Protein AF-A0A7R7WZM6-F1 (afdb_monomer_lite)

Foldseek 3Di:
DCVQPVPDDPVLVCVLCVVCVPPPPVPPPPCVLCVLLQCPPPLCCLLVVCPDPVNVVCCVVVDVVVCVVSVVSNVSSVVSVVVLVVQQDPPDDPAAADAAEAEPAEPDDPVSLQVVLVSHHQVNYDPVASSHYYDYPAYHCCCSVVVVVVVVVVVVRVVD

Secondary structure (DSSP, 8-state):
-TTT-TT--HHHHHHHHGGGTTS-GGGS--HHHHHTTSTTS-HHHHHHHHHSHHHHHHHHHH-GGGGHHHHHHHHHHHHHHHHHHHHHS--GGGPPPB--EEETT-SS-HHHHHHHHTTS-GGGB-TT-TT-EEETT--S-HHHHSHHHHHHHHHHHHT-

Sequence (160 aa):
MRFMSPHLSQPEIDGYSAPYRSLPIATKASVFRFGHIVPVTPRFALHGLRQTRMWKLLEGLCGPRHFDNLSQQARLAKRGEEVRQSWRACLGKDDPDVAVVFGEQDPLLKLYKDILVDCIHPAHIVEWAPQGIWLSGGGHYPMEEKAADISLLIEKLASQ

Organism: Aspergillus kawachii (NCBI:txid1069201)

Structure (mmCIF, N/CA/C/O backbone):
data_AF-A0A7R7WZM6-F1
#
_entry.id   AF-A0A7R7WZM6-F1
#
loop_
_atom_site.group_PDB
_atom_site.id
_atom_site.type_symbol
_atom_site.label_atom_id
_atom_site.label_alt_id
_atom_site.label_comp_id
_atom_site.label_asym_id
_atom_site.label_entity_id
_atom_site.label_seq_id
_atom_site.pdbx_PDB_ins_code
_atom_site.Cartn_x
_atom_site.Cartn_y
_atom_site.Cartn_z
_atom_site.occupancy
_atom_site.B_iso_or_equiv
_atom_site.auth_seq_id
_atom_site.auth_comp_id
_atom_site.auth_asym_id
_atom_site.auth_atom_id
_atom_site.pdbx_PDB_model_num
ATOM 1 N N . MET A 1 1 ? 7.248 12.844 3.839 1.00 64.31 1 MET A N 1
ATOM 2 C CA . MET A 1 1 ? 6.242 13.300 4.816 1.00 64.31 1 MET A CA 1
ATOM 3 C C . MET A 1 1 ? 5.651 14.632 4.392 1.00 64.31 1 MET A C 1
ATOM 5 O O . MET A 1 1 ? 4.629 14.547 3.740 1.00 64.31 1 MET A O 1
ATOM 9 N N . ARG A 1 2 ? 6.303 15.798 4.552 1.00 66.00 2 ARG A N 1
ATOM 10 C CA . ARG A 1 2 ? 5.713 17.111 4.173 1.00 66.00 2 ARG A CA 1
ATOM 11 C C . ARG A 1 2 ? 5.063 17.214 2.786 1.00 66.00 2 ARG A C 1
ATOM 13 O O . ARG A 1 2 ? 4.045 17.870 2.660 1.00 66.00 2 ARG A O 1
ATOM 20 N N . PHE A 1 3 ? 5.632 16.583 1.757 1.00 66.00 3 PHE A N 1
ATOM 21 C CA . PHE A 1 3 ? 5.037 16.613 0.414 1.00 66.00 3 PHE A CA 1
ATOM 22 C C . PHE A 1 3 ? 3.704 15.849 0.320 1.00 66.00 3 PHE A C 1
ATOM 24 O O . PHE A 1 3 ? 2.802 16.289 -0.375 1.00 66.00 3 PHE A O 1
ATOM 31 N N . MET A 1 4 ? 3.582 14.715 1.018 1.00 66.81 4 MET A N 1
ATOM 32 C CA . MET A 1 4 ? 2.389 13.851 0.972 1.00 66.81 4 MET A CA 1
ATOM 33 C C . MET A 1 4 ? 1.415 14.112 2.134 1.00 66.81 4 MET A C 1
ATOM 35 O O . MET A 1 4 ? 0.291 13.634 2.095 1.00 66.81 4 MET A O 1
ATOM 39 N N . SER A 1 5 ? 1.844 14.847 3.163 1.00 66.69 5 SER A N 1
ATOM 40 C CA . SER A 1 5 ? 1.008 15.317 4.269 1.00 66.69 5 SER A CA 1
ATOM 41 C C . SER A 1 5 ? 1.555 16.656 4.779 1.00 66.69 5 SER A C 1
ATOM 43 O O . SER A 1 5 ? 2.442 16.690 5.642 1.00 66.69 5 SER A O 1
ATOM 45 N N . PRO A 1 6 ? 1.123 17.774 4.167 1.00 73.12 6 PRO A N 1
ATOM 46 C CA . PRO A 1 6 ? 1.639 19.107 4.475 1.00 73.12 6 PRO A CA 1
ATOM 47 C C . PRO A 1 6 ? 1.135 19.652 5.816 1.00 73.12 6 PRO A C 1
ATOM 49 O O . PRO A 1 6 ? 1.697 20.621 6.320 1.00 73.12 6 PRO A O 1
ATOM 52 N N . HIS A 1 7 ? 0.099 19.037 6.392 1.00 76.62 7 HIS A N 1
ATOM 53 C CA . HIS A 1 7 ? -0.535 19.477 7.634 1.00 76.62 7 HIS A CA 1
ATOM 54 C C . HIS A 1 7 ? 0.210 19.026 8.900 1.00 76.62 7 HIS A C 1
ATOM 56 O O . HIS A 1 7 ? -0.023 19.597 9.960 1.00 76.62 7 HIS A O 1
ATOM 62 N N . LEU A 1 8 ? 1.125 18.052 8.796 1.00 76.69 8 LEU A N 1
ATOM 63 C CA . LEU A 1 8 ? 1.938 17.598 9.927 1.00 76.69 8 LEU A CA 1
ATOM 64 C C . LEU A 1 8 ? 2.930 18.684 10.372 1.00 76.69 8 LEU A C 1
ATOM 66 O O . LEU A 1 8 ? 3.713 19.218 9.575 1.00 76.69 8 LEU A O 1
ATOM 70 N N . SER A 1 9 ? 2.940 18.968 11.670 1.00 83.25 9 SER A N 1
ATOM 71 C CA . SER A 1 9 ? 3.878 19.884 12.310 1.00 83.25 9 SER A CA 1
ATOM 72 C C . SER A 1 9 ? 5.302 19.304 12.363 1.00 83.25 9 SER A C 1
ATOM 74 O O . SER A 1 9 ? 5.529 18.099 12.236 1.00 83.25 9 SER A O 1
ATOM 76 N N . GLN A 1 10 ? 6.310 20.167 12.546 1.00 82.38 10 GLN A N 1
ATOM 77 C CA . GLN A 1 10 ? 7.706 19.718 12.647 1.00 82.38 10 GLN A CA 1
ATOM 78 C C . GLN A 1 10 ? 7.949 18.758 13.833 1.00 82.38 10 GLN A C 1
ATOM 80 O O . GLN A 1 10 ? 8.603 17.739 13.610 1.00 82.38 10 GLN A O 1
ATOM 85 N N . PRO A 1 11 ? 7.405 19.002 15.044 1.00 84.31 11 PRO A N 1
ATOM 86 C CA . PRO A 1 11 ? 7.557 18.070 16.161 1.00 84.31 11 PRO A CA 1
ATOM 87 C C . PRO A 1 11 ? 6.967 16.681 15.890 1.00 84.31 11 PRO A C 1
ATOM 89 O O . PRO A 1 11 ? 7.581 15.684 16.256 1.00 84.31 11 PRO A O 1
ATOM 92 N N . GLU A 1 12 ? 5.819 16.593 15.211 1.00 80.50 12 GLU A N 1
ATOM 93 C CA . GLU A 1 12 ? 5.214 15.305 14.834 1.00 80.50 12 GLU A CA 1
ATOM 94 C C . GLU A 1 12 ? 6.113 14.542 13.858 1.00 80.50 12 GLU A C 1
ATOM 96 O O . GLU A 1 12 ? 6.393 13.359 14.048 1.00 80.50 12 GLU A O 1
ATOM 101 N N . ILE A 1 13 ? 6.644 15.233 12.844 1.00 79.25 13 ILE A N 1
ATOM 102 C CA . ILE A 1 13 ? 7.589 14.643 11.887 1.00 79.25 13 ILE A CA 1
ATOM 103 C C . ILE A 1 13 ? 8.847 14.139 12.600 1.00 79.25 13 ILE A C 1
ATOM 105 O O . ILE A 1 13 ? 9.341 13.055 12.270 1.00 79.25 13 ILE A O 1
ATOM 109 N N . ASP A 1 14 ? 9.369 14.909 13.552 1.00 81.25 14 ASP A N 1
ATOM 110 C CA . ASP A 1 14 ? 10.542 14.537 14.337 1.00 81.25 14 ASP A CA 1
ATOM 111 C C . ASP A 1 14 ? 10.244 13.320 15.222 1.00 81.25 14 ASP A C 1
ATOM 113 O O . ASP A 1 14 ? 11.064 12.404 15.274 1.00 81.25 14 ASP A O 1
ATOM 117 N N . GLY A 1 15 ? 9.052 13.255 15.823 1.00 82.25 15 GLY A N 1
ATOM 118 C CA . GLY A 1 15 ? 8.563 12.106 16.588 1.00 82.25 15 GLY A CA 1
ATOM 119 C C . GLY A 1 15 ? 8.496 10.829 15.750 1.00 82.25 15 GLY A C 1
ATOM 120 O O . GLY A 1 15 ? 9.163 9.845 16.073 1.00 82.25 15 GLY A O 1
ATOM 121 N N . TYR A 1 16 ? 7.800 10.858 14.609 1.00 75.44 16 TYR A N 1
ATOM 122 C CA . TYR A 1 16 ? 7.718 9.708 13.693 1.00 75.44 16 TYR A CA 1
ATOM 123 C C . TYR A 1 16 ? 9.070 9.329 13.072 1.00 75.44 16 TYR A C 1
ATOM 125 O O . TYR A 1 16 ? 9.270 8.205 12.608 1.00 75.44 16 TYR A O 1
ATOM 133 N N . SER A 1 17 ? 10.025 10.260 13.036 1.00 75.38 17 SER A N 1
ATOM 134 C CA . SER A 1 17 ? 11.376 10.009 12.527 1.00 75.38 17 SER A CA 1
ATOM 135 C C . SER A 1 17 ? 12.364 9.580 13.613 1.00 75.38 17 SER A C 1
ATOM 137 O O . SER A 1 17 ? 13.428 9.067 13.264 1.00 75.38 17 SER A O 1
ATOM 139 N N . ALA A 1 18 ? 12.037 9.752 14.898 1.00 82.00 18 ALA A N 1
ATOM 140 C CA . ALA A 1 18 ? 12.950 9.518 16.014 1.00 82.00 18 ALA A CA 1
ATOM 141 C C . ALA A 1 18 ? 13.532 8.091 16.044 1.00 82.00 18 ALA A C 1
ATOM 143 O O . ALA A 1 18 ? 14.755 7.982 16.167 1.00 82.00 18 ALA A O 1
ATOM 144 N N . PRO A 1 19 ? 12.749 7.011 15.817 1.00 77.06 19 PRO A N 1
ATOM 145 C CA . PRO A 1 19 ? 13.288 5.646 15.783 1.00 77.06 19 PRO A CA 1
ATOM 146 C C . PRO A 1 19 ? 14.294 5.401 14.649 1.00 77.06 19 PRO A C 1
ATOM 148 O O . PRO A 1 19 ? 15.092 4.471 14.707 1.00 77.06 19 PRO A O 1
ATOM 151 N N . TYR A 1 20 ? 14.268 6.238 13.608 1.00 69.50 20 TYR A N 1
ATOM 152 C CA . TYR A 1 20 ? 15.098 6.096 12.412 1.00 69.50 20 TYR A CA 1
ATOM 153 C C . TYR A 1 20 ? 16.262 7.089 12.366 1.00 69.50 20 TYR A C 1
ATOM 155 O O . TYR A 1 20 ? 17.019 7.084 11.399 1.00 69.50 20 TYR A O 1
ATOM 163 N N . ARG A 1 21 ? 16.421 7.949 13.381 1.00 73.31 21 ARG A N 1
ATOM 164 C CA . ARG A 1 21 ? 17.360 9.085 13.354 1.00 73.31 21 ARG A CA 1
ATOM 165 C C . ARG A 1 21 ? 18.826 8.663 13.214 1.00 73.31 21 ARG A C 1
ATOM 167 O O . ARG A 1 21 ? 19.615 9.399 12.633 1.00 73.31 21 ARG A O 1
ATOM 174 N N . SER A 1 22 ? 19.174 7.489 13.737 1.00 75.62 22 SER A N 1
ATOM 175 C CA . SER A 1 22 ? 20.512 6.887 13.665 1.00 75.62 22 SER A CA 1
ATOM 176 C C . SER A 1 22 ? 20.676 5.890 12.513 1.00 75.62 22 SER A C 1
ATOM 178 O O . SER A 1 22 ? 21.765 5.354 12.314 1.00 75.62 22 SER A O 1
ATOM 180 N N . LEU A 1 23 ? 19.609 5.618 11.758 1.00 65.25 23 LEU A N 1
ATOM 181 C CA . LEU A 1 23 ? 19.623 4.650 10.671 1.00 65.25 23 LEU A CA 1
ATOM 182 C C . LEU A 1 23 ? 19.859 5.369 9.333 1.00 65.25 23 LEU A C 1
ATOM 184 O O . LEU A 1 23 ? 19.455 6.522 9.172 1.00 65.25 23 LEU A O 1
ATOM 188 N N . PRO A 1 24 ? 20.491 4.709 8.341 1.00 66.62 24 PRO A N 1
ATOM 189 C CA . PRO A 1 24 ? 20.625 5.271 7.000 1.00 66.62 24 PRO A CA 1
ATOM 190 C C . PRO A 1 24 ? 19.279 5.781 6.467 1.00 66.62 24 PRO A C 1
ATOM 192 O O . PRO A 1 24 ? 18.245 5.171 6.730 1.00 66.62 24 PRO A O 1
ATOM 195 N N . ILE A 1 25 ? 19.279 6.844 5.652 1.00 55.56 25 ILE A N 1
ATOM 196 C CA . ILE A 1 25 ? 18.055 7.406 5.029 1.00 55.56 25 ILE A CA 1
ATOM 197 C C . ILE A 1 25 ? 17.238 6.316 4.317 1.00 55.56 25 ILE A C 1
ATOM 199 O O . ILE A 1 25 ? 16.008 6.348 4.302 1.00 55.56 25 ILE A O 1
ATOM 203 N N . ALA A 1 26 ? 17.930 5.310 3.778 1.00 51.50 26 ALA A N 1
ATOM 204 C CA . ALA A 1 26 ? 17.317 4.155 3.153 1.00 51.50 26 ALA A CA 1
ATOM 205 C C . ALA A 1 26 ? 16.469 3.308 4.115 1.00 51.50 26 ALA A C 1
ATOM 207 O O . ALA A 1 26 ? 15.609 2.597 3.622 1.00 51.50 26 ALA A O 1
ATOM 208 N N . THR A 1 27 ? 16.710 3.315 5.426 1.00 51.47 27 THR A N 1
ATOM 209 C CA . THR A 1 27 ? 16.113 2.412 6.428 1.00 51.47 27 THR A CA 1
ATOM 210 C C . THR A 1 27 ? 14.745 2.860 6.915 1.00 51.47 27 THR A C 1
ATOM 212 O O . THR A 1 27 ? 13.936 2.010 7.285 1.00 51.47 27 THR A O 1
ATOM 215 N N . LYS A 1 28 ? 14.437 4.162 6.851 1.00 51.88 28 LYS A N 1
ATOM 216 C CA . LYS A 1 28 ? 13.049 4.609 6.979 1.00 51.88 28 LYS A CA 1
ATOM 217 C C . LYS A 1 28 ? 12.284 3.903 5.863 1.00 51.88 28 LYS A C 1
ATOM 219 O O . LYS A 1 28 ? 12.653 4.046 4.693 1.00 51.88 28 LYS A O 1
ATOM 224 N N . ALA A 1 29 ? 11.266 3.115 6.208 1.00 48.88 29 ALA A N 1
ATOM 225 C CA . ALA A 1 29 ? 10.320 2.546 5.252 1.00 48.88 29 ALA A CA 1
ATOM 226 C C . ALA A 1 29 ? 9.510 3.702 4.648 1.00 48.88 29 ALA A C 1
ATOM 228 O O . ALA A 1 29 ? 8.337 3.903 4.919 1.00 48.88 29 ALA A O 1
ATOM 229 N N . SER A 1 30 ? 10.192 4.570 3.907 1.00 45.91 30 SER A N 1
ATOM 230 C CA . SER A 1 30 ? 9.568 5.658 3.202 1.00 45.91 30 SER A CA 1
ATOM 231 C C . SER A 1 30 ? 8.750 5.039 2.087 1.00 45.91 30 SER A C 1
ATOM 233 O O . SER A 1 30 ? 9.135 4.032 1.490 1.00 45.91 30 SER A O 1
ATOM 235 N N . VAL A 1 31 ? 7.648 5.698 1.776 1.00 47.50 31 VAL A N 1
ATOM 236 C CA . VAL A 1 31 ? 6.815 5.464 0.598 1.00 47.50 31 VAL A CA 1
ATOM 237 C C . VAL A 1 31 ? 7.661 5.194 -0.654 1.00 47.50 31 VAL A C 1
ATOM 239 O O . VAL A 1 31 ? 7.253 4.399 -1.482 1.00 47.50 31 VAL A O 1
ATOM 242 N N . PHE A 1 32 ? 8.884 5.735 -0.774 1.00 41.31 32 PHE A N 1
ATOM 243 C CA . PHE A 1 32 ? 9.806 5.450 -1.882 1.00 41.31 32 PHE A CA 1
ATOM 244 C C . PHE A 1 32 ? 10.248 3.984 -1.990 1.00 41.31 32 PHE A C 1
ATOM 246 O O . PHE A 1 32 ? 10.396 3.480 -3.103 1.00 41.31 32 PHE A O 1
ATOM 253 N N . ARG A 1 33 ? 10.408 3.265 -0.868 1.00 44.16 33 ARG A N 1
ATOM 254 C CA . ARG A 1 33 ? 10.643 1.812 -0.889 1.00 44.16 33 ARG A CA 1
ATOM 255 C C . ARG A 1 33 ? 9.435 1.046 -1.404 1.00 44.16 33 ARG A C 1
ATOM 257 O O . ARG A 1 33 ? 9.649 -0.024 -1.932 1.00 44.16 33 ARG A O 1
ATOM 264 N N . PHE A 1 34 ? 8.216 1.569 -1.316 1.00 44.28 34 PHE A N 1
ATOM 265 C CA . PHE A 1 34 ? 7.029 0.974 -1.943 1.00 44.28 34 PHE A CA 1
ATOM 266 C C . PHE A 1 34 ? 6.650 1.662 -3.264 1.00 44.28 34 PHE A C 1
ATOM 268 O O . PHE A 1 34 ? 5.826 1.157 -4.018 1.00 44.28 34 PHE A O 1
ATOM 275 N N . GLY A 1 35 ? 7.312 2.768 -3.608 1.00 49.19 35 GLY A N 1
ATOM 276 C CA . GLY A 1 35 ? 7.079 3.553 -4.817 1.00 49.19 35 GLY A CA 1
ATOM 277 C C . GLY A 1 35 ? 7.324 2.756 -6.095 1.00 49.19 35 GLY A C 1
ATOM 278 O O . GLY A 1 35 ? 6.717 3.036 -7.118 1.00 49.19 35 GLY A O 1
ATOM 279 N N . HIS A 1 36 ? 8.151 1.708 -6.030 1.00 48.16 36 HIS A N 1
ATOM 280 C CA . HIS A 1 36 ? 8.354 0.774 -7.140 1.00 48.16 36 HIS A CA 1
ATOM 281 C C . HIS A 1 36 ? 7.250 -0.295 -7.267 1.00 48.16 36 HIS A C 1
ATOM 283 O O . HIS A 1 36 ? 7.190 -0.992 -8.278 1.00 48.16 36 HIS A O 1
ATOM 289 N N . ILE A 1 37 ? 6.389 -0.456 -6.256 1.00 49.12 37 ILE A N 1
ATOM 290 C CA . ILE A 1 37 ? 5.185 -1.300 -6.332 1.00 49.12 37 ILE A CA 1
ATOM 291 C C . ILE A 1 37 ? 4.072 -0.568 -7.091 1.00 49.12 37 ILE A C 1
ATOM 293 O O . ILE A 1 37 ? 3.222 -1.228 -7.705 1.00 49.12 37 ILE A O 1
ATOM 297 N N . VAL A 1 38 ?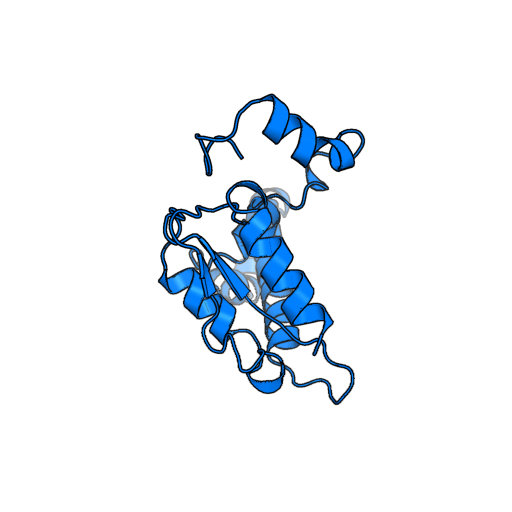 4.121 0.772 -7.106 1.00 50.31 38 VAL A N 1
ATOM 298 C CA . VAL A 1 38 ? 3.183 1.624 -7.840 1.00 50.31 38 VAL A CA 1
ATOM 299 C C . VAL A 1 38 ? 3.181 1.195 -9.317 1.00 50.31 38 VAL A C 1
ATOM 301 O O . VAL A 1 38 ? 4.231 1.182 -9.962 1.00 50.31 38 VAL A O 1
ATOM 304 N N . PRO A 1 39 ? 2.019 0.809 -9.872 1.00 50.34 39 PRO A N 1
ATOM 305 C CA . PRO A 1 39 ? 1.888 0.148 -11.175 1.00 50.34 39 PRO A CA 1
ATOM 306 C C . PRO A 1 39 ? 2.186 1.039 -12.395 1.00 50.34 39 PRO A C 1
ATOM 308 O O . PRO A 1 39 ? 1.854 0.649 -13.509 1.00 50.34 39 PRO A O 1
ATOM 311 N N . VAL A 1 40 ? 2.791 2.218 -12.224 1.00 49.62 40 VAL A N 1
ATOM 312 C CA . VAL A 1 40 ? 2.929 3.211 -13.305 1.00 49.62 40 VAL A CA 1
ATOM 313 C C . VAL A 1 40 ? 3.907 2.751 -14.388 1.00 49.62 40 VAL A C 1
ATOM 315 O O . VAL A 1 40 ? 3.734 3.099 -15.553 1.00 49.62 40 VAL A O 1
ATOM 318 N N . THR A 1 41 ? 4.911 1.940 -14.050 1.00 51.06 41 THR A N 1
ATOM 319 C CA . THR A 1 41 ? 5.838 1.409 -15.056 1.00 51.06 41 THR A CA 1
ATOM 320 C C . THR A 1 41 ? 5.275 0.113 -15.647 1.00 51.06 41 THR A C 1
ATOM 322 O O . THR A 1 41 ? 5.064 -0.840 -14.889 1.00 51.06 41 THR A O 1
ATOM 325 N N . PRO A 1 42 ? 5.053 0.020 -16.976 1.00 54.00 42 PRO A N 1
ATOM 326 C CA . PRO A 1 42 ? 4.510 -1.178 -17.611 1.00 54.00 42 PRO A CA 1
ATOM 327 C C . PRO A 1 42 ? 5.382 -2.404 -17.300 1.00 54.00 42 PRO A C 1
ATOM 329 O O . PRO A 1 42 ? 6.490 -2.562 -17.816 1.00 54.00 42 PRO A O 1
ATOM 332 N N . ARG A 1 43 ? 4.887 -3.265 -16.405 1.00 55.59 43 ARG A N 1
ATOM 333 C CA . ARG A 1 43 ? 5.633 -4.366 -15.760 1.00 55.59 43 ARG A CA 1
ATOM 334 C C . ARG A 1 43 ? 6.174 -5.387 -16.768 1.00 55.59 43 ARG A C 1
ATOM 336 O O . ARG A 1 43 ? 7.259 -5.938 -16.592 1.00 55.59 43 ARG A O 1
ATOM 343 N N . PHE A 1 44 ? 5.432 -5.576 -17.855 1.00 54.09 44 PHE A N 1
ATOM 344 C CA . PHE A 1 44 ? 5.768 -6.427 -18.997 1.00 54.09 44 PHE A CA 1
ATOM 345 C C . PHE A 1 44 ? 6.922 -5.868 -19.835 1.00 54.09 44 PHE A C 1
ATOM 347 O O . PHE A 1 44 ? 7.724 -6.646 -20.348 1.00 54.09 44 PHE A O 1
ATOM 354 N N . ALA A 1 45 ? 7.056 -4.542 -19.934 1.00 57.22 45 ALA A N 1
ATOM 355 C CA . ALA A 1 45 ? 8.093 -3.934 -20.755 1.00 57.22 45 ALA A CA 1
ATOM 356 C C . ALA A 1 45 ? 9.476 -4.159 -20.135 1.00 57.22 45 ALA A C 1
ATOM 358 O O . ALA A 1 45 ? 10.326 -4.768 -20.765 1.00 57.22 45 ALA A O 1
ATOM 359 N N . LEU A 1 46 ? 9.715 -3.765 -18.882 1.00 60.62 46 LEU A N 1
ATOM 360 C CA . LEU A 1 46 ? 11.073 -3.815 -18.315 1.00 60.62 46 LEU A CA 1
ATOM 361 C C . LEU A 1 46 ? 11.566 -5.237 -18.013 1.00 60.62 46 LEU A C 1
ATOM 363 O O . LEU A 1 46 ? 12.719 -5.562 -18.301 1.00 60.62 46 LEU A O 1
ATOM 367 N N . HIS A 1 47 ? 10.710 -6.101 -17.457 1.00 63.12 47 HIS A N 1
ATOM 368 C CA . HIS A 1 47 ? 11.093 -7.487 -17.183 1.00 63.12 47 HIS A CA 1
ATOM 369 C C . HIS A 1 47 ? 11.191 -8.309 -18.477 1.00 63.12 47 HIS A C 1
ATOM 371 O O . HIS A 1 47 ? 12.178 -9.018 -18.679 1.00 63.12 47 HIS A O 1
ATOM 377 N N . GLY A 1 48 ? 10.211 -8.175 -19.378 1.00 65.62 48 GLY A N 1
ATOM 378 C CA . GLY A 1 48 ? 10.198 -8.875 -20.663 1.00 65.62 48 GLY A CA 1
ATOM 379 C C . GLY A 1 48 ? 11.355 -8.455 -21.568 1.00 65.62 48 GLY A C 1
ATOM 380 O O . GLY A 1 48 ? 12.084 -9.316 -22.058 1.00 65.62 48 GLY A O 1
ATOM 381 N N . LEU A 1 49 ? 11.600 -7.146 -21.719 1.00 66.81 49 LEU A N 1
ATOM 382 C CA . LEU A 1 49 ? 12.709 -6.626 -22.530 1.00 66.81 49 LEU A CA 1
ATOM 383 C C . LEU A 1 49 ? 14.061 -7.112 -22.008 1.00 66.81 49 LEU A C 1
ATOM 385 O O . LEU A 1 49 ? 14.880 -7.553 -22.813 1.00 66.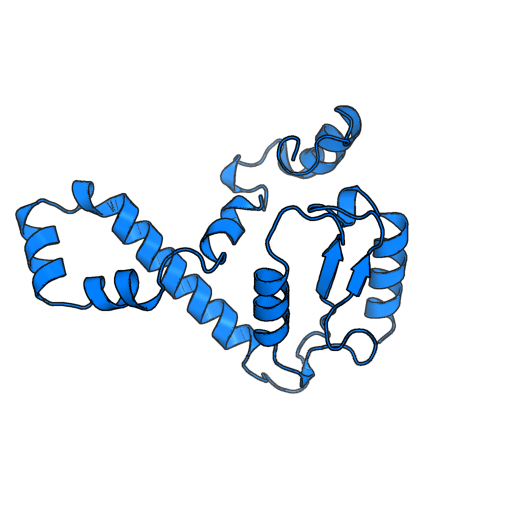81 49 LEU A O 1
ATOM 389 N N . ARG A 1 50 ? 14.281 -7.140 -20.685 1.00 69.25 50 ARG A N 1
ATOM 390 C CA . ARG A 1 50 ? 15.540 -7.631 -20.098 1.00 69.25 50 ARG A CA 1
ATOM 391 C C . ARG A 1 50 ? 15.821 -9.105 -20.407 1.00 69.25 50 ARG A C 1
ATOM 393 O O . ARG A 1 50 ? 16.981 -9.505 -20.509 1.00 69.25 50 ARG A O 1
ATOM 400 N N . GLN A 1 51 ? 14.784 -9.930 -20.537 1.00 72.38 51 GLN A N 1
ATOM 401 C CA . GLN A 1 51 ? 14.965 -11.342 -20.878 1.00 72.38 51 GLN A CA 1
ATOM 402 C C . GLN A 1 51 ? 15.320 -11.564 -22.356 1.00 72.38 51 GLN A C 1
ATOM 404 O O . GLN A 1 51 ? 15.828 -12.634 -22.704 1.00 72.38 51 GLN A O 1
ATOM 409 N N . THR A 1 52 ? 15.131 -10.563 -23.222 1.00 77.06 52 THR A N 1
ATOM 410 C CA . THR A 1 52 ? 15.454 -10.680 -24.649 1.00 77.06 52 THR A CA 1
ATOM 411 C C . THR A 1 52 ? 16.962 -10.738 -24.906 1.00 77.06 52 THR A C 1
ATOM 413 O O . THR A 1 52 ? 17.776 -10.124 -24.213 1.00 77.06 52 THR A O 1
ATOM 416 N N . ARG A 1 53 ? 17.355 -11.465 -25.960 1.00 78.38 53 ARG A N 1
ATOM 417 C CA . ARG A 1 53 ? 18.757 -11.531 -26.411 1.00 78.38 53 ARG A CA 1
ATOM 418 C C . ARG A 1 53 ? 19.282 -10.163 -26.850 1.00 78.38 53 ARG A C 1
ATOM 420 O O . ARG A 1 53 ? 20.433 -9.854 -26.575 1.00 78.38 53 ARG A O 1
ATOM 427 N N . MET A 1 54 ? 18.429 -9.345 -27.469 1.00 77.81 54 MET A N 1
ATOM 428 C CA . MET A 1 54 ? 18.767 -8.000 -27.942 1.00 77.81 54 MET A CA 1
ATOM 429 C C . MET A 1 54 ? 19.187 -7.078 -26.795 1.00 77.81 54 MET A C 1
ATOM 431 O O . MET A 1 54 ? 20.193 -6.386 -26.904 1.00 77.81 54 MET A O 1
ATOM 435 N N . TRP A 1 55 ? 18.481 -7.130 -25.664 1.00 75.44 55 TRP A N 1
ATOM 436 C CA . TRP A 1 55 ? 18.837 -6.349 -24.481 1.00 75.44 55 TRP A CA 1
ATOM 437 C C . TRP A 1 55 ? 20.197 -6.734 -23.902 1.00 75.44 55 TRP A C 1
ATOM 439 O O . TRP A 1 55 ? 21.014 -5.866 -23.617 1.00 75.44 55 TRP A O 1
ATOM 449 N N . LYS A 1 56 ? 20.471 -8.039 -23.785 1.00 79.75 56 LYS A N 1
ATOM 450 C CA . LYS A 1 56 ? 21.769 -8.544 -23.307 1.00 79.75 56 LYS A CA 1
ATOM 451 C C . LYS A 1 56 ? 22.919 -8.133 -24.233 1.00 79.75 56 LYS A C 1
ATOM 453 O O . LYS A 1 56 ? 24.026 -7.888 -23.766 1.00 79.75 56 LYS A O 1
ATOM 458 N N . LEU A 1 57 ? 22.643 -8.041 -25.533 1.00 80.75 57 LEU A N 1
ATOM 459 C CA . LEU A 1 57 ? 23.597 -7.599 -26.549 1.00 80.75 57 LEU A CA 1
ATOM 460 C C . LEU A 1 57 ? 23.887 -6.095 -26.420 1.00 80.75 57 LEU A C 1
ATOM 462 O O . LEU A 1 57 ? 25.047 -5.700 -26.415 1.00 80.75 57 LEU A O 1
ATOM 466 N N . LEU A 1 58 ? 22.855 -5.270 -26.219 1.00 78.00 58 LEU A N 1
ATOM 467 C CA . LEU A 1 58 ? 23.000 -3.832 -25.957 1.00 78.00 58 LEU A CA 1
ATOM 468 C C . LEU A 1 58 ? 23.720 -3.550 -24.628 1.00 78.00 58 LEU A C 1
ATOM 470 O O . LEU A 1 58 ? 24.616 -2.713 -24.588 1.00 78.00 58 LEU A O 1
ATOM 474 N N . GLU A 1 59 ? 23.389 -4.282 -23.562 1.00 77.81 59 GLU A N 1
ATOM 475 C CA . GLU A 1 59 ? 24.065 -4.182 -22.259 1.00 77.81 59 GLU A CA 1
ATOM 476 C C . GLU A 1 59 ? 25.553 -4.568 -22.368 1.00 77.81 59 GLU A C 1
ATOM 478 O O . GLU A 1 59 ? 26.409 -3.913 -21.770 1.00 77.81 59 GLU A O 1
ATOM 483 N N . GLY A 1 60 ? 25.874 -5.581 -23.183 1.00 78.38 60 GLY A N 1
ATOM 484 C CA . GLY A 1 60 ? 27.250 -5.993 -23.471 1.00 78.38 60 GLY A CA 1
ATOM 485 C C . GLY A 1 60 ? 28.043 -4.983 -24.308 1.00 78.38 60 GLY A C 1
ATOM 486 O O . GLY A 1 60 ? 29.224 -4.780 -24.041 1.00 78.38 60 GLY A O 1
ATOM 487 N N . LEU A 1 61 ? 27.405 -4.325 -25.283 1.00 81.62 61 LEU A N 1
ATOM 488 C CA . LEU A 1 61 ? 28.050 -3.348 -26.173 1.00 81.62 61 LEU A CA 1
ATOM 489 C C . LEU A 1 61 ? 28.240 -1.973 -25.522 1.00 81.62 61 LEU A C 1
ATOM 491 O O . LEU A 1 61 ? 29.281 -1.344 -25.682 1.00 81.62 61 LEU A O 1
ATOM 495 N N . CYS A 1 62 ? 27.236 -1.493 -24.795 1.00 77.69 62 CYS A N 1
ATOM 496 C CA . CYS A 1 62 ? 27.252 -0.170 -24.174 1.00 77.69 62 CYS A CA 1
ATOM 497 C C . CYS A 1 62 ? 27.834 -0.190 -22.753 1.00 77.69 62 CYS A C 1
ATOM 499 O O . CYS A 1 62 ? 28.093 0.863 -22.174 1.00 77.69 62 CYS A O 1
ATOM 501 N N . GLY A 1 63 ? 28.046 -1.373 -22.178 1.00 73.00 63 GLY A N 1
ATOM 502 C CA . GLY A 1 63 ? 28.580 -1.556 -20.838 1.00 73.00 63 GLY A CA 1
ATOM 503 C C . GLY A 1 63 ? 27.514 -1.423 -19.736 1.00 73.00 63 GLY A C 1
ATOM 504 O O . GLY A 1 63 ? 26.622 -0.571 -19.802 1.00 73.00 63 GLY A O 1
ATOM 505 N N . PRO A 1 64 ? 27.629 -2.214 -18.654 1.00 66.44 64 PRO A N 1
ATOM 506 C CA . PRO A 1 64 ? 26.574 -2.376 -17.649 1.00 66.44 64 PRO A CA 1
ATOM 507 C C . PRO A 1 64 ? 26.272 -1.101 -16.848 1.00 66.44 64 PRO A C 1
ATOM 509 O O . PRO A 1 64 ? 25.157 -0.927 -16.362 1.00 66.44 64 PRO A O 1
ATOM 512 N N . ARG A 1 65 ? 27.232 -0.170 -16.740 1.00 68.12 65 ARG A N 1
ATOM 513 C CA . ARG A 1 65 ? 27.059 1.095 -16.002 1.00 68.12 65 ARG A CA 1
ATOM 514 C C . ARG A 1 65 ? 25.982 2.003 -16.599 1.00 68.12 65 ARG A C 1
ATOM 516 O O . ARG A 1 65 ? 25.316 2.705 -15.849 1.00 68.12 65 ARG A O 1
ATOM 523 N N . HIS A 1 66 ? 25.768 1.958 -17.913 1.00 66.25 66 HIS A N 1
ATOM 524 C CA . HIS A 1 66 ? 24.745 2.776 -18.575 1.00 66.25 66 HIS A CA 1
ATOM 525 C C . HIS A 1 66 ? 23.331 2.194 -18.429 1.00 66.25 66 HIS A C 1
ATOM 527 O O . HIS A 1 66 ? 22.347 2.890 -18.661 1.00 66.25 66 HIS A O 1
ATOM 533 N N . PHE A 1 67 ? 23.227 0.933 -17.999 1.00 67.00 67 PHE A N 1
ATOM 534 C CA . PHE A 1 67 ? 21.966 0.221 -17.805 1.00 67.00 67 PHE A CA 1
ATOM 535 C C . PHE A 1 67 ? 21.638 -0.010 -16.329 1.00 67.00 67 PHE A C 1
ATOM 537 O O . PHE A 1 67 ? 20.611 -0.619 -16.036 1.00 67.00 67 PHE A O 1
ATOM 544 N N . ASP A 1 68 ? 22.461 0.473 -15.392 1.00 68.56 68 ASP A N 1
ATOM 545 C CA . ASP A 1 68 ? 22.338 0.126 -13.973 1.00 68.56 68 ASP A CA 1
ATOM 546 C C . ASP A 1 68 ? 20.980 0.542 -13.389 1.00 68.56 68 ASP A C 1
ATOM 548 O O . ASP A 1 68 ? 20.293 -0.275 -12.781 1.00 68.56 68 ASP A O 1
ATOM 552 N N . ASN A 1 69 ? 20.499 1.749 -13.701 1.00 65.06 69 ASN A N 1
ATOM 553 C CA . ASN A 1 69 ? 19.174 2.216 -13.275 1.00 65.06 69 ASN A CA 1
ATOM 554 C C . ASN A 1 69 ? 18.038 1.298 -13.764 1.00 65.06 69 ASN A C 1
ATOM 556 O O . ASN A 1 69 ? 17.140 0.939 -13.001 1.00 65.06 69 ASN A O 1
ATOM 560 N N . LEU A 1 70 ? 18.093 0.865 -15.026 1.00 67.31 70 LEU A N 1
ATOM 561 C CA . LEU A 1 70 ? 17.097 -0.035 -15.622 1.00 67.31 70 LEU A CA 1
ATOM 562 C C . LEU A 1 70 ? 17.218 -1.447 -15.036 1.00 67.31 70 LEU A C 1
ATOM 564 O O . LEU A 1 70 ? 16.222 -2.114 -14.752 1.00 67.31 70 LEU A O 1
ATOM 568 N N . SER A 1 71 ? 18.449 -1.884 -14.783 1.00 67.62 71 SER A N 1
ATOM 569 C CA . SER A 1 71 ? 18.761 -3.142 -14.119 1.00 67.62 71 SER A CA 1
ATOM 570 C C . SER A 1 71 ? 18.232 -3.182 -12.686 1.00 67.62 71 SER A C 1
ATOM 572 O O . SER A 1 71 ? 17.698 -4.214 -12.267 1.00 67.62 71 SER A O 1
ATOM 574 N N . GLN A 1 72 ? 18.344 -2.081 -11.948 1.00 69.81 72 GLN A N 1
ATOM 575 C CA . GLN A 1 72 ? 17.798 -1.922 -10.605 1.00 69.81 72 GLN A CA 1
ATOM 576 C C . GLN A 1 72 ? 16.267 -1.923 -10.632 1.00 69.81 72 GLN A C 1
ATOM 578 O O . GLN A 1 72 ? 15.654 -2.687 -9.887 1.00 69.81 72 GLN A O 1
ATOM 583 N N . GLN A 1 73 ? 15.642 -1.173 -11.544 1.00 69.69 73 GLN A N 1
ATOM 584 C CA . GLN A 1 73 ? 14.184 -1.177 -11.717 1.00 69.69 73 GLN A CA 1
ATOM 585 C C . GLN A 1 73 ? 13.638 -2.569 -12.056 1.00 69.69 73 GLN A C 1
ATOM 587 O O . GLN A 1 73 ? 12.649 -2.999 -11.468 1.00 69.69 73 GLN A O 1
ATOM 592 N N . ALA A 1 74 ? 14.304 -3.319 -12.937 1.00 69.88 74 ALA A N 1
ATOM 593 C CA . ALA A 1 74 ? 13.900 -4.683 -13.273 1.00 69.88 74 ALA A CA 1
ATOM 594 C C . ALA A 1 74 ? 14.015 -5.647 -12.077 1.00 69.88 74 ALA A C 1
ATOM 596 O O . ALA A 1 74 ? 13.144 -6.495 -11.879 1.00 69.88 74 ALA A O 1
ATOM 597 N N . ARG A 1 75 ? 15.066 -5.517 -11.252 1.00 72.25 75 ARG A N 1
ATOM 598 C CA . ARG A 1 75 ? 15.217 -6.312 -10.018 1.00 72.25 75 ARG A CA 1
ATOM 599 C C . ARG A 1 75 ? 14.129 -5.978 -8.997 1.00 72.25 75 ARG A C 1
ATOM 601 O O . ARG A 1 75 ? 13.558 -6.890 -8.408 1.00 72.25 75 ARG A O 1
ATOM 608 N N . LEU A 1 76 ? 13.822 -4.693 -8.823 1.00 70.56 76 LEU A N 1
ATOM 609 C CA . LEU A 1 76 ? 12.733 -4.234 -7.959 1.00 70.56 76 LEU A CA 1
ATOM 610 C C . LEU A 1 76 ? 11.375 -4.746 -8.450 1.00 70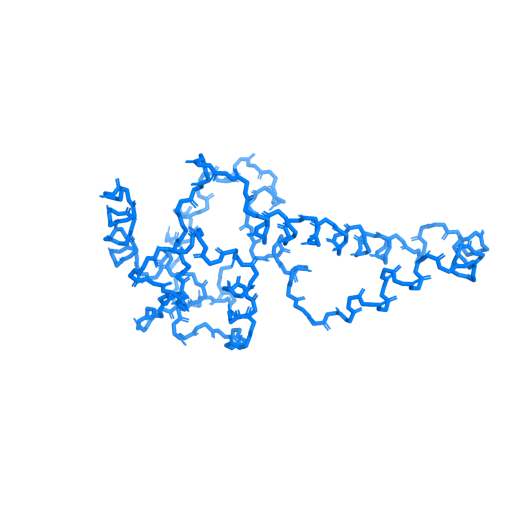.56 76 LEU A C 1
ATOM 612 O O . LEU A 1 76 ? 10.590 -5.238 -7.647 1.00 70.56 76 LEU A O 1
ATOM 616 N N . ALA A 1 77 ? 11.124 -4.713 -9.761 1.00 70.38 77 ALA A N 1
ATOM 617 C CA . ALA A 1 77 ? 9.902 -5.252 -10.349 1.00 70.38 77 ALA A CA 1
ATOM 618 C C . ALA A 1 77 ? 9.750 -6.759 -10.084 1.00 70.38 77 ALA A C 1
ATOM 620 O O . ALA A 1 77 ? 8.670 -7.193 -9.688 1.00 70.38 77 ALA A O 1
ATOM 621 N N . LYS A 1 78 ? 10.831 -7.542 -10.235 1.00 74.00 78 LYS A N 1
ATOM 622 C CA . LYS A 1 78 ? 10.832 -8.982 -9.925 1.00 74.00 78 LYS A CA 1
ATOM 623 C C . LYS A 1 78 ? 10.515 -9.240 -8.452 1.00 74.00 78 LYS A C 1
ATOM 625 O O . LYS A 1 78 ? 9.636 -10.035 -8.150 1.00 74.00 78 LYS A O 1
ATOM 630 N N . ARG A 1 79 ? 11.190 -8.534 -7.542 1.00 73.31 79 ARG A N 1
ATOM 631 C CA . ARG A 1 79 ? 10.963 -8.684 -6.099 1.00 73.31 79 ARG A CA 1
ATOM 632 C C . ARG A 1 79 ? 9.545 -8.276 -5.700 1.00 73.31 79 ARG A C 1
ATOM 634 O O . ARG A 1 79 ? 8.925 -8.935 -4.876 1.00 73.31 79 ARG A O 1
ATOM 641 N N . GLY A 1 80 ? 9.016 -7.215 -6.309 1.00 73.69 80 GLY A N 1
ATOM 642 C CA . GLY A 1 80 ? 7.625 -6.813 -6.124 1.00 73.69 80 GLY A CA 1
ATOM 643 C C . GLY A 1 80 ? 6.639 -7.891 -6.579 1.00 73.69 80 GLY A C 1
ATOM 644 O O . GLY A 1 80 ? 5.608 -8.069 -5.943 1.00 73.69 80 GLY A O 1
ATOM 645 N N . GLU A 1 81 ? 6.954 -8.631 -7.644 1.00 75.38 81 GLU A N 1
ATOM 646 C CA . GLU A 1 81 ? 6.129 -9.753 -8.096 1.00 75.38 81 GLU A CA 1
ATOM 647 C C . GLU A 1 81 ? 6.201 -10.957 -7.151 1.00 75.38 81 GLU A C 1
ATOM 649 O O . GLU A 1 81 ? 5.161 -11.499 -6.796 1.00 75.38 81 GLU A O 1
ATOM 654 N N . GLU A 1 82 ? 7.393 -11.318 -6.672 1.00 77.25 82 GLU A N 1
ATOM 655 C CA . GLU A 1 82 ? 7.574 -12.375 -5.663 1.00 77.25 82 GLU A CA 1
ATOM 656 C C . GLU A 1 82 ? 6.759 -12.080 -4.389 1.00 77.25 82 GLU A C 1
ATOM 658 O O . GLU A 1 82 ? 6.068 -12.955 -3.872 1.00 77.25 82 GLU A O 1
ATOM 663 N N . VAL A 1 83 ? 6.763 -10.825 -3.923 1.00 77.25 83 VAL A N 1
ATOM 664 C CA . VAL A 1 83 ? 5.961 -10.394 -2.765 1.00 77.25 83 VAL A CA 1
ATOM 665 C C . VAL A 1 83 ? 4.461 -10.514 -3.042 1.00 77.25 83 VAL A C 1
ATOM 667 O O . VAL A 1 83 ? 3.729 -11.014 -2.194 1.00 77.25 83 VAL A O 1
ATOM 670 N N . ARG A 1 84 ? 3.981 -10.099 -4.223 1.00 75.81 84 ARG A N 1
ATOM 671 C CA . ARG A 1 84 ? 2.558 -10.256 -4.582 1.00 75.81 84 ARG A CA 1
ATOM 672 C C . ARG A 1 84 ? 2.151 -11.718 -4.664 1.00 75.81 84 ARG A C 1
ATOM 674 O O . ARG A 1 84 ? 1.078 -12.064 -4.197 1.00 75.81 84 ARG A O 1
ATOM 681 N N . GLN A 1 85 ? 2.988 -12.570 -5.250 1.00 80.75 85 GLN A N 1
ATOM 682 C CA . GLN A 1 85 ? 2.722 -14.006 -5.313 1.00 80.75 85 GLN A CA 1
ATOM 683 C C . GLN A 1 85 ? 2.636 -14.612 -3.914 1.00 80.75 85 GLN A C 1
ATOM 685 O O . GLN A 1 85 ? 1.745 -15.416 -3.677 1.00 80.75 85 GLN A O 1
ATOM 690 N N . SER A 1 86 ? 3.488 -14.171 -2.986 1.00 81.75 86 SER A N 1
ATOM 691 C CA . SER A 1 86 ? 3.403 -14.572 -1.581 1.00 81.75 86 SER A CA 1
ATOM 692 C C . SER A 1 86 ? 2.082 -14.148 -0.938 1.00 81.75 86 SER A C 1
ATOM 694 O O . SER A 1 86 ? 1.456 -14.968 -0.287 1.00 81.75 86 SER A O 1
ATOM 696 N N . TRP A 1 87 ? 1.636 -12.903 -1.142 1.00 82.00 87 TRP A N 1
ATOM 697 C CA . TRP A 1 87 ? 0.359 -12.421 -0.595 1.00 82.00 87 TRP A CA 1
ATOM 698 C C . TRP A 1 87 ? -0.868 -13.071 -1.240 1.00 82.00 87 TRP A C 1
ATOM 700 O O . TRP A 1 87 ? -1.896 -13.211 -0.585 1.00 82.00 87 TRP A O 1
ATOM 710 N N . ARG A 1 88 ? -0.767 -13.481 -2.511 1.00 83.50 88 ARG A N 1
ATOM 711 C CA . ARG A 1 88 ? -1.808 -14.240 -3.221 1.00 83.50 88 ARG A CA 1
ATOM 712 C C . ARG A 1 88 ? -1.810 -15.725 -2.882 1.00 83.50 88 ARG A C 1
ATOM 714 O O . ARG A 1 88 ? -2.809 -16.388 -3.141 1.00 83.50 88 ARG A O 1
ATOM 721 N N . ALA A 1 89 ? -0.703 -16.270 -2.392 1.00 81.50 89 ALA A N 1
ATOM 722 C CA . ALA A 1 89 ? -0.637 -17.665 -2.005 1.00 81.50 89 ALA A CA 1
ATOM 723 C C . ALA A 1 89 ? -1.386 -17.859 -0.679 1.00 81.50 89 ALA A C 1
ATOM 725 O O . ALA A 1 89 ? -1.179 -17.123 0.281 1.00 81.50 89 ALA A O 1
ATOM 726 N N . CYS A 1 90 ? -2.254 -18.867 -0.626 1.00 67.38 90 CYS A N 1
ATOM 727 C CA . CYS A 1 90 ? -2.797 -19.365 0.631 1.00 67.38 90 CYS A CA 1
ATOM 728 C C . CYS A 1 90 ? -1.776 -20.356 1.204 1.00 67.38 90 CYS A C 1
ATOM 730 O O . CYS A 1 90 ? -1.646 -21.474 0.701 1.00 67.38 90 CYS A O 1
ATOM 732 N N . LEU A 1 91 ? -1.001 -19.929 2.197 1.00 59.38 91 LEU A N 1
ATOM 733 C CA . LEU A 1 91 ? 0.042 -20.702 2.867 1.00 59.38 91 LEU A CA 1
ATOM 734 C C . LEU A 1 91 ? -0.493 -21.268 4.200 1.00 59.38 91 LEU A C 1
ATOM 736 O O . LEU A 1 91 ? 0.175 -21.265 5.224 1.00 59.38 91 LEU A O 1
ATOM 740 N N . GLY A 1 92 ? -1.683 -21.872 4.172 1.00 60.69 92 GLY A N 1
ATOM 741 C CA . GLY A 1 92 ? -2.169 -22.708 5.273 1.00 60.69 92 GLY A CA 1
ATOM 742 C C . GLY A 1 92 ? -2.649 -21.951 6.518 1.00 60.69 92 GLY A C 1
ATOM 743 O O . GLY A 1 92 ? -3.056 -20.800 6.458 1.00 60.69 92 GLY A O 1
ATOM 744 N N . LYS A 1 93 ? -2.705 -22.672 7.646 1.00 57.28 93 LYS A N 1
ATOM 745 C CA . LYS A 1 93 ? -3.472 -22.313 8.856 1.00 57.28 93 LYS A CA 1
ATOM 746 C C . LYS A 1 93 ? -2.769 -21.320 9.797 1.00 57.28 93 LYS A C 1
ATOM 748 O O . LYS A 1 93 ? -3.381 -20.913 10.776 1.00 57.28 93 LYS A O 1
ATOM 753 N N . ASP A 1 94 ? -1.519 -20.970 9.496 1.00 69.44 94 ASP A N 1
ATOM 754 C CA . ASP A 1 94 ? -0.671 -20.067 10.291 1.00 69.44 94 ASP A CA 1
ATOM 755 C C . ASP A 1 94 ? -0.485 -18.694 9.613 1.00 69.44 94 ASP A C 1
ATOM 757 O O . ASP A 1 94 ? 0.381 -17.911 10.011 1.00 69.44 94 ASP A O 1
ATOM 761 N N . ASP A 1 95 ? -1.257 -18.411 8.561 1.00 72.69 95 ASP A N 1
ATOM 762 C CA . ASP A 1 95 ? -1.172 -17.140 7.851 1.00 72.69 95 ASP A CA 1
ATOM 763 C C . ASP A 1 95 ? -1.816 -15.995 8.650 1.00 72.69 95 ASP A C 1
ATOM 765 O O . ASP A 1 95 ? -2.802 -16.204 9.358 1.00 72.69 95 ASP A O 1
ATOM 769 N N . PRO A 1 96 ? -1.253 -14.777 8.567 1.00 80.44 96 PRO A N 1
ATOM 770 C CA . PRO A 1 96 ? -1.735 -13.644 9.339 1.00 80.44 96 PRO A CA 1
ATOM 771 C C . PRO A 1 96 ? -3.055 -13.104 8.785 1.00 80.44 96 PRO A C 1
ATOM 773 O O . PRO A 1 96 ? -3.192 -12.912 7.576 1.00 80.44 96 PRO A O 1
ATOM 776 N N . ASP A 1 97 ? -3.958 -12.729 9.687 1.00 87.62 97 ASP A N 1
ATOM 777 C CA . ASP A 1 97 ? -5.101 -11.886 9.356 1.00 87.62 97 ASP A CA 1
ATOM 778 C C . ASP A 1 97 ? -4.640 -10.479 8.956 1.00 87.62 97 ASP A C 1
ATOM 780 O O . ASP A 1 97 ? -3.789 -9.849 9.594 1.00 87.62 97 ASP A O 1
ATOM 784 N N . VAL A 1 98 ? -5.224 -9.960 7.879 1.00 88.81 98 VAL A N 1
ATOM 785 C CA . VAL A 1 98 ? -4.837 -8.704 7.244 1.00 88.81 98 VAL A CA 1
ATOM 786 C C . VAL A 1 98 ? -6.032 -7.768 7.154 1.00 88.81 98 VAL A C 1
ATOM 788 O O . VAL A 1 98 ? -7.079 -8.094 6.597 1.00 88.81 98 VAL A O 1
ATOM 791 N N . ALA A 1 99 ? -5.826 -6.541 7.622 1.00 89.81 99 ALA A N 1
ATOM 792 C CA . ALA A 1 99 ? -6.691 -5.406 7.344 1.00 89.81 99 ALA A CA 1
ATOM 793 C C . ALA A 1 99 ? -5.887 -4.332 6.611 1.00 89.81 99 ALA A C 1
ATOM 795 O O . ALA A 1 99 ? -4.808 -3.933 7.056 1.00 89.81 99 ALA A O 1
ATOM 796 N N . VAL A 1 100 ? -6.417 -3.838 5.494 1.00 89.56 100 VAL A N 1
ATOM 797 C CA . VAL A 1 100 ? -5.795 -2.745 4.742 1.00 89.56 100 VAL A CA 1
ATOM 798 C C . VAL A 1 100 ? -6.548 -1.454 5.020 1.00 89.56 100 VAL A C 1
ATOM 800 O O . VAL A 1 100 ? -7.770 -1.406 4.890 1.00 89.56 100 VAL A O 1
ATOM 803 N N . VAL A 1 101 ? -5.828 -0.398 5.396 1.00 89.19 101 VAL A N 1
ATOM 804 C CA . VAL A 1 101 ? -6.424 0.890 5.763 1.00 89.19 101 VAL A CA 1
ATOM 805 C C . VAL A 1 101 ? -5.833 2.006 4.912 1.00 89.19 101 VAL A C 1
ATOM 807 O O . VAL A 1 101 ? -4.619 2.127 4.759 1.00 89.19 101 VAL A O 1
ATOM 810 N N . PHE A 1 102 ? -6.711 2.840 4.372 1.00 89.00 102 PHE A N 1
ATOM 811 C CA . PHE A 1 102 ? -6.396 3.940 3.479 1.00 89.00 102 PHE A CA 1
ATOM 812 C C . PHE A 1 102 ? -6.961 5.245 4.029 1.00 89.00 102 PHE A C 1
ATOM 814 O O . PHE A 1 102 ? -8.062 5.270 4.568 1.00 89.00 102 PHE A O 1
ATOM 821 N N . GLY A 1 103 ? -6.264 6.359 3.821 1.00 88.25 103 GLY A N 1
ATOM 822 C CA . GLY A 1 103 ? -6.886 7.671 3.959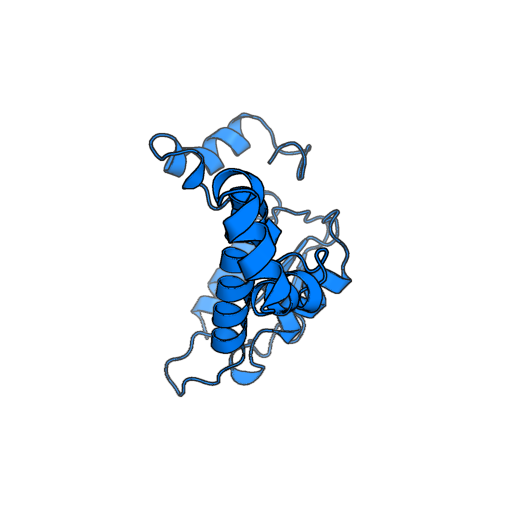 1.00 88.25 103 GLY A CA 1
ATOM 823 C C . GLY A 1 103 ? -7.733 8.029 2.737 1.00 88.25 103 GLY A C 1
ATOM 824 O O . GLY A 1 103 ? -7.328 7.787 1.594 1.00 88.25 103 GLY A O 1
ATOM 825 N N . GLU A 1 104 ? -8.910 8.606 2.969 1.00 87.19 104 GLU A N 1
ATOM 826 C CA . GLU A 1 104 ? -9.822 9.102 1.932 1.00 87.19 104 GLU A CA 1
ATOM 827 C C . GLU A 1 104 ? -9.229 10.240 1.080 1.00 87.19 104 GLU A C 1
ATOM 829 O O . GLU A 1 104 ? -9.496 10.311 -0.119 1.00 87.19 104 GLU A O 1
ATOM 834 N N . GLN A 1 105 ? -8.397 11.092 1.682 1.00 85.31 105 GLN A N 1
ATOM 835 C CA . GLN A 1 105 ? -7.778 12.276 1.073 1.00 85.31 105 GLN A CA 1
ATOM 836 C C . GLN A 1 105 ? -6.356 12.018 0.554 1.00 85.31 105 GLN A C 1
ATOM 838 O O . GLN A 1 105 ? -5.621 12.952 0.236 1.00 85.31 105 GLN A O 1
ATOM 843 N N . ASP A 1 106 ? -5.937 10.756 0.486 1.00 82.44 106 ASP A N 1
ATOM 844 C CA . ASP A 1 106 ? -4.651 10.393 -0.104 1.00 82.44 106 ASP A CA 1
ATOM 845 C C . ASP A 1 106 ? -4.583 10.863 -1.572 1.00 82.44 106 ASP A C 1
ATOM 847 O O . ASP A 1 106 ? -5.475 10.528 -2.358 1.00 82.44 106 ASP A O 1
ATOM 851 N N . PRO A 1 107 ? -3.534 11.605 -1.969 1.00 76.88 107 PRO A N 1
ATOM 852 C CA . PRO A 1 107 ? -3.380 12.098 -3.334 1.00 76.88 107 PRO A CA 1
ATOM 853 C C . PRO A 1 107 ? -3.129 10.990 -4.370 1.00 76.88 107 PRO A C 1
ATOM 855 O O . PRO A 1 107 ? -3.159 11.262 -5.573 1.00 76.88 107 PRO A O 1
ATOM 858 N N . LEU A 1 108 ? -2.850 9.751 -3.951 1.00 76.50 108 LEU A N 1
ATOM 859 C CA . LEU A 1 108 ? -2.711 8.622 -4.867 1.00 76.50 108 LEU A CA 1
ATOM 860 C C . LEU A 1 108 ? -4.064 8.157 -5.425 1.00 76.50 108 LEU A C 1
ATOM 862 O O . LEU A 1 108 ? -5.090 8.162 -4.748 1.00 76.50 108 LEU A O 1
ATOM 866 N N . LEU A 1 109 ? -4.047 7.685 -6.677 1.00 77.44 109 LEU A N 1
ATOM 867 C CA . LEU A 1 109 ? -5.235 7.170 -7.361 1.00 77.44 109 LEU A CA 1
ATOM 868 C C . LEU A 1 109 ? -5.880 6.027 -6.567 1.00 77.44 109 LEU A C 1
ATOM 870 O O . LEU A 1 109 ? -5.205 5.056 -6.223 1.00 77.44 109 LEU A O 1
ATOM 874 N N . LYS A 1 110 ? -7.202 6.100 -6.365 1.00 76.81 110 LYS A N 1
ATOM 875 C CA . LYS A 1 110 ? -7.970 5.059 -5.657 1.00 76.81 110 LYS A CA 1
ATOM 876 C C . LYS A 1 110 ? -7.769 3.667 -6.261 1.00 76.81 110 LYS A C 1
ATOM 878 O O . LYS A 1 110 ? -7.521 2.723 -5.526 1.00 76.81 110 LYS A O 1
ATOM 883 N N . LEU A 1 111 ? -7.688 3.580 -7.590 1.00 74.69 111 LEU A N 1
ATOM 884 C CA . LEU A 1 111 ? -7.426 2.330 -8.308 1.00 74.69 111 LEU A CA 1
ATOM 885 C C . LEU A 1 111 ? -6.141 1.612 -7.848 1.00 74.69 111 LEU A C 1
ATOM 887 O O . LEU A 1 111 ? -6.055 0.391 -7.902 1.00 74.69 111 LEU A O 1
ATOM 891 N N . TYR A 1 112 ? -5.115 2.341 -7.391 1.00 71.75 112 TYR A N 1
ATOM 892 C CA . TYR A 1 112 ? -3.881 1.710 -6.900 1.00 71.75 112 TYR A CA 1
ATOM 893 C C . TYR A 1 112 ? -4.077 0.993 -5.568 1.00 71.75 112 TYR A C 1
ATOM 895 O O . TYR A 1 112 ? -3.344 0.051 -5.273 1.00 71.75 112 TYR A O 1
ATOM 903 N N . LYS A 1 113 ? -5.050 1.445 -4.782 1.00 77.00 113 LYS A N 1
ATOM 904 C CA . LYS A 1 113 ? -5.410 0.877 -3.487 1.00 77.00 113 LYS A CA 1
ATOM 905 C C . LYS A 1 113 ? -6.257 -0.373 -3.674 1.00 77.00 113 LYS A C 1
ATOM 907 O O . LYS A 1 113 ? -5.952 -1.383 -3.051 1.00 77.00 113 LYS A O 1
ATOM 912 N N . ASP A 1 114 ? -7.181 -0.346 -4.631 1.00 78.00 114 ASP A N 1
ATOM 913 C CA . ASP A 1 114 ? -7.967 -1.521 -5.031 1.00 78.00 114 ASP A CA 1
ATOM 914 C C . ASP A 1 114 ? -7.043 -2.655 -5.501 1.00 78.00 114 ASP A C 1
ATOM 916 O O . ASP A 1 114 ? -7.107 -3.767 -4.989 1.00 78.00 114 ASP A O 1
ATOM 920 N N . ILE A 1 115 ? -6.056 -2.339 -6.355 1.00 77.69 115 ILE A N 1
ATOM 921 C CA . ILE A 1 115 ? -5.033 -3.306 -6.790 1.00 77.69 115 ILE A CA 1
ATOM 922 C C . ILE A 1 115 ? -4.282 -3.922 -5.601 1.00 77.69 115 ILE A C 1
ATOM 924 O O . ILE A 1 115 ? -3.860 -5.074 -5.686 1.00 77.69 115 ILE A O 1
ATOM 928 N N . LEU A 1 116 ? -4.048 -3.166 -4.525 1.00 77.75 116 LEU A N 1
ATOM 929 C CA . LEU A 1 116 ? -3.336 -3.668 -3.352 1.00 77.75 116 LEU A CA 1
ATOM 930 C C . LEU A 1 116 ? -4.198 -4.644 -2.545 1.00 77.75 116 LEU A C 1
ATOM 932 O O . LEU A 1 116 ? -3.685 -5.691 -2.157 1.00 77.75 116 LEU A O 1
ATOM 936 N N . VAL A 1 117 ? -5.484 -4.337 -2.356 1.00 83.19 117 VAL A N 1
ATOM 937 C CA . VAL A 1 117 ? -6.440 -5.253 -1.713 1.00 83.19 117 VAL A CA 1
ATOM 938 C C . VAL A 1 117 ? -6.597 -6.527 -2.546 1.00 83.19 117 VAL A C 1
ATOM 940 O O . VAL A 1 117 ? -6.419 -7.620 -2.019 1.00 83.19 117 VAL A O 1
ATOM 943 N N . ASP A 1 118 ? -6.764 -6.399 -3.865 1.00 82.50 118 ASP A N 1
ATOM 944 C CA . ASP A 1 118 ? -6.882 -7.526 -4.805 1.00 82.50 118 ASP A CA 1
ATOM 945 C C . ASP A 1 118 ? -5.609 -8.393 -4.901 1.00 82.50 118 ASP A C 1
ATOM 947 O O . ASP A 1 118 ? -5.610 -9.487 -5.477 1.00 82.50 118 ASP A O 1
ATOM 951 N N . CYS A 1 119 ? -4.468 -7.900 -4.411 1.00 82.44 119 CYS A N 1
ATOM 952 C CA . CYS A 1 119 ? -3.231 -8.676 -4.360 1.00 82.44 119 CYS A CA 1
ATOM 953 C C . CYS A 1 119 ? -3.137 -9.586 -3.134 1.00 82.44 119 CYS A C 1
ATOM 955 O O . CYS A 1 119 ? -2.258 -10.445 -3.121 1.00 82.44 119 CYS A O 1
ATOM 957 N N . ILE A 1 120 ? -3.985 -9.410 -2.127 1.00 85.94 120 ILE A N 1
ATOM 958 C CA . ILE A 1 120 ? -3.980 -10.237 -0.922 1.00 85.94 120 ILE A CA 1
ATOM 959 C C . ILE A 1 120 ? -5.016 -11.343 -1.108 1.00 85.94 120 ILE A C 1
ATOM 961 O O . ILE A 1 120 ? -6.123 -11.102 -1.587 1.00 85.94 120 ILE A O 1
ATOM 965 N N . HIS A 1 121 ? -4.647 -12.580 -0.781 1.00 87.44 121 HIS A N 1
ATOM 966 C CA . HIS A 1 121 ? -5.566 -13.703 -0.884 1.00 87.44 121 HIS A CA 1
ATOM 967 C C . HIS A 1 121 ? -6.790 -13.459 0.021 1.00 87.44 121 HIS A C 1
ATOM 969 O O . HIS A 1 121 ? -6.601 -13.120 1.189 1.00 87.44 121 HIS A O 1
ATOM 975 N N . PRO A 1 122 ? -8.035 -13.663 -0.453 1.00 87.75 122 PRO A N 1
ATOM 976 C CA . PRO A 1 122 ? -9.234 -13.331 0.322 1.00 87.75 122 PRO A CA 1
ATOM 977 C C . PRO A 1 122 ? -9.326 -14.030 1.680 1.00 87.75 122 PRO A C 1
ATOM 979 O O . PRO A 1 122 ? -9.885 -13.466 2.608 1.00 87.75 122 PRO A O 1
ATOM 982 N N . ALA A 1 123 ? -8.751 -15.231 1.807 1.00 87.69 123 ALA A N 1
ATOM 983 C CA . ALA A 1 123 ? -8.706 -15.959 3.079 1.00 87.69 123 ALA A CA 1
ATOM 984 C C . ALA A 1 123 ? -7.871 -15.262 4.169 1.00 87.69 123 ALA A C 1
ATOM 986 O O . ALA A 1 123 ? -8.041 -15.592 5.333 1.00 87.69 123 ALA A O 1
ATOM 987 N N . HIS A 1 124 ? -6.996 -14.323 3.792 1.00 86.00 124 HIS A N 1
ATOM 988 C CA . HIS A 1 124 ? -6.178 -13.536 4.721 1.00 86.00 124 HIS A CA 1
ATOM 989 C C . HIS A 1 124 ? -6.832 -12.205 5.067 1.00 86.00 124 HIS A C 1
ATOM 991 O O . HIS A 1 124 ? -6.366 -11.510 5.957 1.00 86.00 124 HIS A O 1
ATOM 997 N N . ILE A 1 125 ? -7.866 -11.787 4.332 1.00 89.81 125 ILE A N 1
ATOM 998 C CA . ILE A 1 125 ? -8.534 -10.517 4.591 1.00 89.81 125 ILE A CA 1
ATOM 999 C C . ILE A 1 125 ? -9.604 -10.731 5.656 1.00 89.81 125 ILE A C 1
ATOM 1001 O O . ILE A 1 125 ? -10.505 -11.552 5.494 1.00 89.81 125 ILE A O 1
ATOM 1005 N N . VAL A 1 126 ? -9.539 -9.931 6.716 1.00 91.69 126 VAL A N 1
ATOM 1006 C CA . VAL A 1 126 ? -10.537 -9.956 7.788 1.00 91.69 126 VAL A CA 1
ATOM 1007 C C . VAL A 1 126 ? -11.944 -9.656 7.267 1.00 91.69 126 VAL A C 1
ATOM 1009 O O . VAL A 1 126 ? -12.162 -8.731 6.477 1.00 91.69 126 VAL A O 1
ATOM 1012 N N . GLU A 1 127 ? -12.936 -10.381 7.784 1.00 91.81 127 GLU A N 1
ATOM 1013 C CA . GLU A 1 127 ? -14.332 -10.280 7.329 1.00 91.81 127 GLU A CA 1
ATOM 1014 C C . GLU A 1 127 ? -14.933 -8.879 7.500 1.00 91.81 127 GLU A C 1
ATOM 1016 O O . GLU A 1 127 ? -15.835 -8.480 6.765 1.00 91.81 127 GLU A O 1
ATOM 1021 N N . TRP A 1 128 ? -14.431 -8.101 8.462 1.00 92.56 128 TRP A N 1
ATOM 1022 C CA . TRP A 1 128 ? -14.911 -6.748 8.730 1.00 92.56 128 TRP A CA 1
ATOM 1023 C C . TRP A 1 128 ? -14.287 -5.668 7.832 1.00 92.56 128 TRP A C 1
ATOM 1025 O O . TRP A 1 128 ? -14.692 -4.508 7.933 1.00 92.56 128 TRP A O 1
ATOM 1035 N N . ALA A 1 129 ? -13.324 -6.011 6.969 1.00 92.06 129 ALA A N 1
ATOM 1036 C CA . ALA A 1 129 ? -12.711 -5.092 6.004 1.00 92.06 129 ALA A CA 1
ATOM 1037 C C . ALA A 1 129 ? -12.371 -5.771 4.658 1.00 92.06 129 ALA A C 1
ATOM 1039 O O . ALA A 1 129 ? -11.234 -5.668 4.192 1.00 92.06 129 ALA A O 1
ATOM 1040 N N . PRO A 1 130 ? -13.347 -6.397 3.968 1.00 90.12 130 PRO A N 1
ATOM 1041 C CA . PRO A 1 130 ? -13.100 -7.188 2.758 1.00 90.12 130 PRO A CA 1
ATOM 1042 C C . PRO A 1 130 ? -12.556 -6.367 1.578 1.00 90.12 130 PRO A C 1
ATOM 1044 O O . PRO A 1 130 ? -11.911 -6.913 0.691 1.00 90.12 130 PRO A O 1
ATOM 1047 N N . GLN A 1 131 ? -12.810 -5.055 1.560 1.00 88.75 131 GLN A N 1
ATOM 1048 C CA . GLN A 1 131 ? -12.319 -4.117 0.539 1.00 88.75 131 GLN A CA 1
ATOM 1049 C C . GLN A 1 131 ? -11.317 -3.099 1.112 1.00 88.75 131 GLN A C 1
ATOM 1051 O O . GLN A 1 131 ? -11.032 -2.068 0.503 1.00 88.75 131 GLN A O 1
ATOM 1056 N N . GLY A 1 132 ? -10.805 -3.366 2.316 1.00 89.00 132 GLY A N 1
ATOM 1057 C CA . GLY A 1 132 ? -10.093 -2.384 3.121 1.00 89.00 132 GLY A CA 1
ATOM 1058 C C . GLY A 1 132 ? -11.012 -1.317 3.728 1.00 89.00 132 GLY A C 1
ATOM 1059 O O . GLY A 1 132 ? -12.222 -1.282 3.503 1.00 89.00 132 GLY A O 1
ATOM 1060 N N . ILE A 1 133 ? -10.421 -0.442 4.539 1.00 91.88 133 ILE A N 1
ATOM 1061 C CA . ILE A 1 133 ? -11.106 0.659 5.225 1.00 91.88 133 ILE A CA 1
ATOM 1062 C C . ILE A 1 133 ? -10.611 1.989 4.685 1.00 91.88 133 ILE A C 1
ATOM 1064 O O . ILE A 1 133 ? -9.409 2.207 4.558 1.00 91.88 133 ILE A O 1
ATOM 1068 N N . TRP A 1 134 ? -11.543 2.906 4.449 1.00 91.38 134 TRP A N 1
ATOM 1069 C CA . TRP A 1 134 ? -11.244 4.289 4.106 1.00 91.38 134 TRP A CA 1
ATOM 1070 C C . TRP A 1 134 ? -11.521 5.186 5.308 1.00 91.38 134 TRP A C 1
ATOM 1072 O O . TRP A 1 134 ? -12.669 5.362 5.713 1.00 91.38 134 TRP A O 1
ATOM 1082 N N . LEU A 1 135 ? -10.466 5.742 5.896 1.00 90.56 135 LEU A N 1
ATOM 1083 C CA . LEU A 1 135 ? -10.571 6.661 7.020 1.00 90.56 135 LEU A CA 1
ATOM 1084 C C . LEU A 1 135 ? -10.926 8.059 6.538 1.00 90.56 135 LEU A C 1
ATOM 1086 O O . LEU A 1 135 ? -10.178 8.682 5.772 1.00 90.56 135 LEU A O 1
ATOM 1090 N N . SER A 1 136 ? -12.054 8.563 7.038 1.00 90.06 136 SER A N 1
ATOM 1091 C CA . SER A 1 136 ? -12.516 9.896 6.683 1.00 90.06 136 SER A CA 1
ATOM 1092 C C . SER A 1 136 ? -11.574 10.972 7.207 1.00 90.06 136 SER A C 1
ATOM 1094 O O . SER A 1 136 ? -11.149 10.979 8.369 1.00 90.06 136 SER A O 1
ATOM 1096 N N . GLY A 1 137 ? -11.223 11.887 6.307 1.00 84.56 137 GLY A N 1
ATOM 1097 C CA . GLY A 1 137 ? -10.264 12.953 6.575 1.00 84.56 137 GLY A CA 1
ATOM 1098 C C . GLY A 1 137 ? -8.839 12.464 6.847 1.00 84.56 137 GLY A C 1
ATOM 1099 O O . GLY A 1 137 ? -8.044 13.235 7.367 1.00 84.56 137 GLY A O 1
ATOM 1100 N N . GLY A 1 138 ? -8.533 11.189 6.582 1.00 83.88 138 GLY A N 1
ATOM 1101 C CA . GLY A 1 138 ? -7.166 10.676 6.578 1.00 83.88 138 GLY A CA 1
ATOM 1102 C C . GLY A 1 138 ? -6.538 10.848 5.198 1.00 83.88 138 GLY A C 1
ATOM 1103 O O . GLY A 1 138 ? -7.212 10.689 4.183 1.00 83.88 138 GLY A O 1
ATOM 1104 N N . GLY A 1 139 ? -5.254 11.155 5.150 1.00 83.81 139 GLY A N 1
ATOM 1105 C CA . GLY A 1 139 ? -4.450 11.339 3.949 1.00 83.81 139 GLY A CA 1
ATOM 1106 C C . GLY A 1 139 ? -3.536 10.148 3.671 1.00 83.81 139 GLY A C 1
ATOM 1107 O O . GLY A 1 139 ? -3.863 8.994 3.945 1.00 83.81 139 GLY A O 1
ATOM 1108 N N . HIS A 1 140 ? -2.368 10.414 3.091 1.00 82.62 140 HIS A N 1
ATOM 1109 C CA . HIS A 1 140 ? -1.432 9.356 2.697 1.00 82.62 140 HIS A CA 1
ATOM 1110 C C . HIS A 1 140 ? -0.800 8.617 3.891 1.00 82.62 140 HIS A C 1
ATOM 1112 O O . HIS A 1 140 ? -0.330 7.489 3.753 1.00 82.62 140 HIS A O 1
ATOM 1118 N N . TYR A 1 141 ? -0.784 9.257 5.060 1.00 81.75 141 TYR A N 1
ATOM 1119 C CA . TYR A 1 141 ? -0.158 8.769 6.286 1.00 81.75 141 TYR A CA 1
ATOM 1120 C C . TYR A 1 141 ? -1.215 8.609 7.391 1.00 81.75 141 TYR A C 1
ATOM 1122 O O . TYR A 1 141 ? -1.272 9.410 8.323 1.00 81.75 141 TYR A O 1
ATOM 1130 N N . PRO A 1 142 ? -2.114 7.611 7.283 1.00 80.81 142 PRO A N 1
ATOM 1131 C CA . PRO A 1 142 ? -3.240 7.474 8.205 1.00 80.81 142 PRO A CA 1
ATOM 1132 C C . PRO A 1 142 ? -2.804 7.148 9.641 1.00 80.81 142 PRO A C 1
ATOM 1134 O O . PRO A 1 142 ? -3.466 7.579 10.578 1.00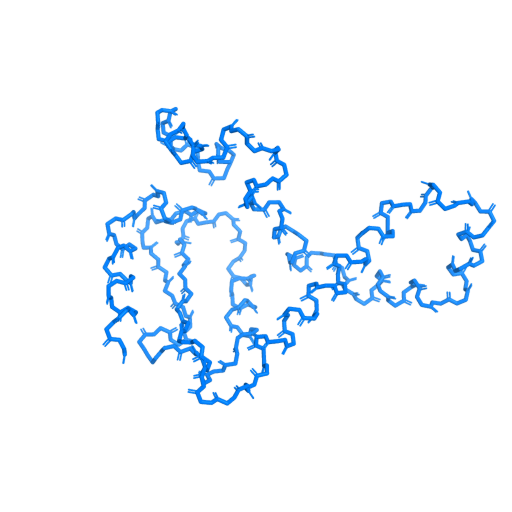 80.81 142 PRO A O 1
ATOM 1137 N N . MET A 1 143 ? -1.676 6.451 9.827 1.00 80.81 143 MET A N 1
ATOM 1138 C CA . MET A 1 143 ? -1.068 6.235 11.149 1.00 80.81 143 MET A CA 1
ATOM 1139 C C . MET A 1 143 ? -0.699 7.557 11.821 1.00 80.81 143 MET A C 1
ATOM 1141 O O . MET A 1 143 ? -0.844 7.699 13.031 1.00 80.81 143 MET A O 1
ATOM 1145 N N . GLU A 1 144 ? -0.227 8.518 11.034 1.00 80.44 144 GLU A N 1
ATOM 1146 C CA . GLU A 1 144 ? 0.232 9.804 11.523 1.00 80.44 144 GLU A CA 1
ATOM 1147 C C . GLU A 1 144 ? -0.908 10.807 11.729 1.00 80.44 144 GLU A C 1
ATOM 1149 O O . GLU A 1 144 ? -0.868 11.599 12.666 1.00 80.44 144 GLU A O 1
ATOM 1154 N N . GLU A 1 145 ? -1.921 10.765 10.865 1.00 78.88 145 GLU A N 1
ATOM 1155 C CA . GLU A 1 145 ? -3.012 11.746 10.814 1.00 78.88 145 GLU A CA 1
ATOM 1156 C C . GLU A 1 145 ? -4.272 11.306 11.578 1.00 78.88 145 GLU A C 1
ATOM 1158 O O . GLU A 1 145 ? -5.084 12.139 11.980 1.00 78.88 145 GLU A O 1
ATOM 1163 N N . LYS A 1 146 ? -4.454 9.994 11.765 1.00 87.00 146 LYS A N 1
ATOM 1164 C CA . LYS A 1 146 ? -5.634 9.363 12.377 1.00 87.00 146 LYS A CA 1
ATOM 1165 C C . LYS A 1 146 ? -5.225 8.280 13.380 1.00 87.00 146 LYS A C 1
ATOM 1167 O O . LYS A 1 146 ? -5.823 7.210 13.442 1.00 87.00 146 LYS A O 1
ATOM 1172 N N . ALA A 1 147 ? -4.199 8.565 14.185 1.00 86.44 147 ALA A N 1
ATOM 1173 C CA . ALA A 1 147 ? -3.592 7.603 15.108 1.00 86.44 147 ALA A CA 1
ATOM 1174 C C . ALA A 1 147 ? -4.602 6.931 16.061 1.00 86.44 147 ALA A C 1
ATOM 1176 O O . ALA A 1 147 ? -4.522 5.726 16.281 1.00 86.44 147 ALA A O 1
ATOM 1177 N N . ALA A 1 148 ? -5.569 7.690 16.592 1.00 88.50 148 ALA A N 1
ATOM 1178 C CA . ALA A 1 148 ? -6.608 7.148 17.470 1.00 88.50 148 ALA A CA 1
ATOM 1179 C C . ALA A 1 148 ? -7.504 6.130 16.743 1.00 88.50 148 ALA A C 1
ATOM 1181 O O . ALA A 1 148 ? -7.715 5.030 17.250 1.00 88.50 148 ALA A O 1
ATOM 1182 N N . ASP A 1 149 ? -7.962 6.463 15.532 1.00 91.44 149 ASP A N 1
ATOM 1183 C CA . ASP A 1 149 ? -8.788 5.567 14.717 1.00 91.44 149 ASP A CA 1
ATOM 1184 C C . ASP A 1 149 ? -8.010 4.304 14.329 1.00 91.44 149 ASP A C 1
ATOM 1186 O O . ASP A 1 149 ? -8.544 3.198 14.392 1.00 91.44 149 ASP A O 1
ATOM 1190 N N . ILE A 1 150 ? -6.725 4.440 13.978 1.00 88.94 150 ILE A N 1
ATOM 1191 C CA . ILE A 1 150 ? -5.883 3.281 13.673 1.00 88.94 150 ILE A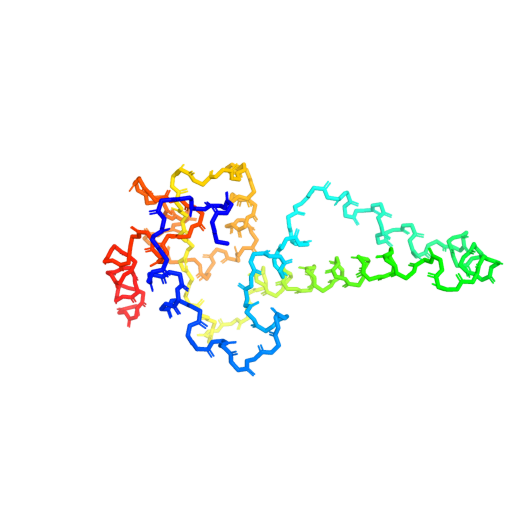 CA 1
ATOM 1192 C C . ILE A 1 150 ? -5.634 2.414 14.914 1.00 88.94 150 ILE A C 1
ATOM 1194 O O . ILE A 1 150 ? -5.666 1.192 14.795 1.00 88.94 150 ILE A O 1
ATOM 1198 N N . SER A 1 151 ? -5.432 2.999 16.098 1.00 91.06 151 SER A N 1
ATOM 1199 C CA . SER A 1 151 ? -5.259 2.229 17.340 1.00 91.06 151 SER A CA 1
ATOM 1200 C C . SER A 1 151 ? -6.441 1.290 17.582 1.00 91.06 151 SER A C 1
ATOM 1202 O O . SER A 1 151 ? -6.240 0.108 17.846 1.00 91.06 151 SER A O 1
ATOM 1204 N N . LEU A 1 152 ? -7.669 1.781 17.389 1.00 93.81 152 LEU A N 1
ATOM 1205 C CA . LEU A 1 152 ? -8.883 0.968 17.506 1.00 93.81 152 LEU A CA 1
ATOM 1206 C C . LEU A 1 152 ? -8.922 -0.171 16.476 1.00 93.81 152 LEU A C 1
ATOM 1208 O O . LEU A 1 152 ? -9.364 -1.277 16.783 1.00 93.81 152 LEU A O 1
ATOM 1212 N N . LEU A 1 153 ? -8.444 0.073 15.252 1.00 92.75 153 LEU A N 1
ATOM 1213 C CA . LEU A 1 153 ? -8.352 -0.964 14.220 1.00 92.75 153 LEU A CA 1
ATOM 1214 C C . LEU A 1 153 ? -7.280 -2.014 14.541 1.00 92.75 153 LEU A C 1
ATOM 1216 O O . LEU A 1 153 ? -7.496 -3.192 14.267 1.00 92.75 153 LEU A O 1
ATOM 1220 N N . ILE A 1 154 ? -6.159 -1.615 15.147 1.00 90.50 154 ILE A N 1
ATOM 1221 C CA . ILE A 1 154 ? -5.114 -2.538 15.612 1.00 90.50 154 ILE A CA 1
ATOM 1222 C C . ILE A 1 154 ? -5.645 -3.408 16.755 1.00 90.50 154 ILE A C 1
ATOM 1224 O O . ILE A 1 154 ? -5.467 -4.622 16.722 1.00 90.50 154 ILE A O 1
ATOM 1228 N N . GLU A 1 155 ? -6.337 -2.821 17.733 1.00 92.62 155 GLU A N 1
ATOM 1229 C CA . GLU A 1 155 ? -6.978 -3.566 18.826 1.00 92.62 155 GLU A CA 1
ATOM 1230 C C . GLU A 1 155 ? -8.016 -4.566 18.298 1.00 92.62 155 GLU A C 1
ATOM 1232 O O . GLU A 1 155 ? -8.075 -5.718 18.735 1.00 92.62 155 GLU A O 1
ATOM 1237 N N . LYS A 1 156 ? -8.804 -4.153 17.301 1.00 92.94 156 LYS A N 1
ATOM 1238 C CA . LYS A 1 156 ? -9.777 -5.023 16.634 1.00 92.94 156 LYS A CA 1
ATOM 1239 C C . LYS A 1 156 ? -9.119 -6.171 15.862 1.00 92.94 156 LYS A C 1
ATOM 1241 O O . LYS A 1 156 ? -9.664 -7.270 15.830 1.00 92.94 156 LYS A O 1
ATOM 1246 N N . LEU A 1 157 ? -7.968 -5.925 15.236 1.00 90.44 157 LEU A N 1
ATOM 1247 C CA . LEU A 1 157 ? -7.202 -6.961 14.543 1.00 90.44 157 LEU A CA 1
ATOM 1248 C C . LEU A 1 157 ? -6.575 -7.950 15.536 1.00 90.44 157 LEU A C 1
ATOM 1250 O O . LEU A 1 157 ? -6.607 -9.147 15.301 1.00 90.44 157 LEU A O 1
ATOM 1254 N N . ALA A 1 158 ? -6.060 -7.464 16.666 1.00 88.62 158 ALA A N 1
ATOM 1255 C CA . ALA A 1 158 ? -5.427 -8.293 17.693 1.00 88.62 158 ALA A CA 1
ATOM 1256 C C . ALA A 1 158 ? -6.408 -9.163 18.504 1.00 88.62 158 ALA A C 1
ATOM 1258 O O . ALA A 1 158 ? -5.970 -9.989 19.301 1.00 88.62 158 ALA A O 1
ATOM 1259 N N . SER A 1 159 ? -7.715 -8.940 18.350 1.00 86.25 159 SER A N 1
ATOM 1260 C CA . SER A 1 159 ? -8.782 -9.687 19.030 1.00 86.25 159 SER A CA 1
ATOM 1261 C C . SER A 1 159 ? -9.483 -10.719 18.136 1.00 86.25 159 SER A C 1
ATOM 1263 O O . SER A 1 159 ? -10.481 -11.295 18.573 1.00 86.25 159 SER A O 1
ATOM 1265 N N . GLN A 1 160 ? -8.983 -10.932 16.911 1.00 72.06 160 GLN A N 1
ATOM 1266 C CA . GLN A 1 160 ? -9.333 -12.086 16.067 1.00 72.06 160 GLN A CA 1
ATOM 1267 C C . GLN A 1 160 ? -8.677 -13.361 16.616 1.00 72.06 160 GLN A C 1
ATOM 1269 O O . GLN A 1 160 ? -9.356 -14.411 16.591 1.00 72.06 160 GLN A O 1
#

pLDDT: mean 75.14, std 12.82, range [41.31, 93.81]

Radius of gyration: 19.1 Å; chains: 1; bounding box: 44×43×47 Å